Protein AF-A0A838U8R8-F1 (afdb_monomer_lite)

Foldseek 3Di:
DCCVVPVAQFDPVLVVVVVVVVVCCVVVVDPPPDDDDRDGPDGNVVVVVVVD

Radius of gyration: 12.55 Å; chains: 1; bounding box: 25×21×34 Å

pLDDT: mean 94.71, std 6.1, range [58.31, 98.5]

Structure (mmCIF, N/CA/C/O backbone):
data_AF-A0A838U8R8-F1
#
_entry.id   AF-A0A838U8R8-F1
#
loop_
_atom_site.group_PDB
_atom_site.id
_atom_site.type_symbol
_atom_site.label_atom_id
_atom_site.label_alt_id
_atom_site.label_comp_id
_atom_site.label_asym_id
_atom_site.label_entity_id
_atom_site.label_seq_id
_atom_site.pdbx_PDB_ins_code
_atom_site.Cartn_x
_atom_site.Cartn_y
_atom_site.Cartn_z
_atom_site.occupancy
_atom_site.B_iso_or_equiv
_atom_site.auth_seq_id
_atom_site.auth_comp_id
_atom_site.auth_asym_id
_atom_site.auth_atom_id
_atom_site.pdbx_PDB_model_num
ATOM 1 N N . GLU A 1 1 ? -4.250 2.278 -8.515 1.00 88.19 1 GLU A N 1
ATOM 2 C CA . GLU A 1 1 ? -5.110 3.274 -7.829 1.00 88.19 1 GLU A CA 1
ATOM 3 C C . GLU A 1 1 ? -4.327 4.318 -7.028 1.00 88.19 1 GLU A C 1
ATOM 5 O O . GLU A 1 1 ? -4.639 5.486 -7.192 1.00 88.19 1 GLU A O 1
ATOM 10 N N . ILE A 1 2 ? -3.302 3.954 -6.233 1.00 93.88 2 ILE A N 1
ATOM 11 C CA . ILE A 1 2 ? -2.539 4.909 -5.395 1.00 93.88 2 ILE A CA 1
ATOM 12 C C . ILE A 1 2 ? -2.029 6.098 -6.210 1.00 93.88 2 ILE A C 1
ATOM 14 O O . ILE A 1 2 ? -2.411 7.223 -5.922 1.00 93.88 2 ILE A O 1
ATOM 18 N N . GLY A 1 3 ? -1.246 5.854 -7.267 1.00 94.06 3 GLY A N 1
ATOM 19 C CA . GLY A 1 3 ? -0.677 6.938 -8.076 1.00 94.06 3 GLY A CA 1
ATOM 20 C C . GLY A 1 3 ? -1.728 7.853 -8.704 1.00 94.06 3 GLY A C 1
ATOM 21 O O . GLY A 1 3 ? -1.567 9.067 -8.678 1.00 94.06 3 GLY A O 1
ATOM 22 N N . ALA A 1 4 ? -2.839 7.289 -9.185 1.00 94.62 4 ALA A N 1
ATOM 23 C CA . ALA A 1 4 ? -3.933 8.071 -9.758 1.00 94.62 4 ALA A CA 1
ATOM 24 C C . ALA A 1 4 ? -4.671 8.926 -8.709 1.00 94.62 4 ALA A C 1
ATOM 26 O O . ALA A 1 4 ? -5.118 10.020 -9.028 1.00 94.62 4 ALA A O 1
ATOM 27 N N . ALA A 1 5 ? -4.799 8.442 -7.468 1.00 96.75 5 ALA A N 1
ATOM 28 C CA . ALA A 1 5 ? -5.543 9.120 -6.407 1.00 96.75 5 ALA A CA 1
ATOM 29 C C . ALA A 1 5 ? -4.698 10.112 -5.588 1.00 96.75 5 ALA A C 1
ATOM 31 O O . ALA A 1 5 ? -5.237 11.086 -5.070 1.00 96.75 5 ALA A O 1
ATOM 32 N N . THR A 1 6 ? -3.395 9.862 -5.434 1.00 95.62 6 THR A N 1
ATOM 33 C CA . THR A 1 6 ? -2.519 10.634 -4.532 1.00 95.62 6 THR A CA 1
ATOM 34 C C . THR A 1 6 ? -1.387 11.368 -5.244 1.00 95.62 6 THR A C 1
ATOM 36 O O . THR A 1 6 ? -0.696 12.164 -4.615 1.00 95.62 6 THR A O 1
ATOM 39 N N . GLY A 1 7 ? -1.143 11.080 -6.526 1.00 96.00 7 GLY A N 1
ATOM 40 C CA . GLY A 1 7 ? 0.041 11.559 -7.243 1.00 96.00 7 GLY A CA 1
ATOM 41 C C . GLY A 1 7 ? 1.347 10.871 -6.822 1.00 96.00 7 GLY A C 1
ATOM 42 O O . GLY A 1 7 ? 2.416 11.240 -7.302 1.00 96.00 7 GLY A O 1
ATOM 43 N N . ILE A 1 8 ? 1.295 9.864 -5.942 1.00 95.50 8 ILE A N 1
ATOM 44 C CA . ILE A 1 8 ? 2.482 9.137 -5.480 1.00 95.50 8 ILE A CA 1
ATOM 45 C C . ILE A 1 8 ? 2.730 7.937 -6.392 1.00 95.50 8 ILE A C 1
ATOM 47 O O . ILE A 1 8 ? 2.031 6.922 -6.318 1.00 95.50 8 ILE A O 1
ATOM 51 N N . PHE A 1 9 ? 3.773 8.019 -7.218 1.00 95.00 9 PHE A N 1
ATOM 52 C CA . PHE A 1 9 ? 4.250 6.877 -7.995 1.00 95.00 9 PHE A CA 1
ATOM 53 C C . PHE A 1 9 ? 5.103 5.949 -7.115 1.00 95.00 9 PHE A C 1
ATOM 55 O O . PHE A 1 9 ? 6.335 6.006 -7.111 1.00 95.00 9 PHE A O 1
ATOM 62 N N . ALA A 1 10 ? 4.417 5.154 -6.293 1.00 95.88 10 ALA A N 1
ATOM 63 C CA . ALA A 1 10 ? 5.010 4.191 -5.368 1.00 95.88 10 ALA A CA 1
ATOM 64 C C . ALA A 1 10 ? 5.602 2.978 -6.101 1.00 95.88 10 ALA A C 1
ATOM 66 O O . ALA A 1 10 ? 5.10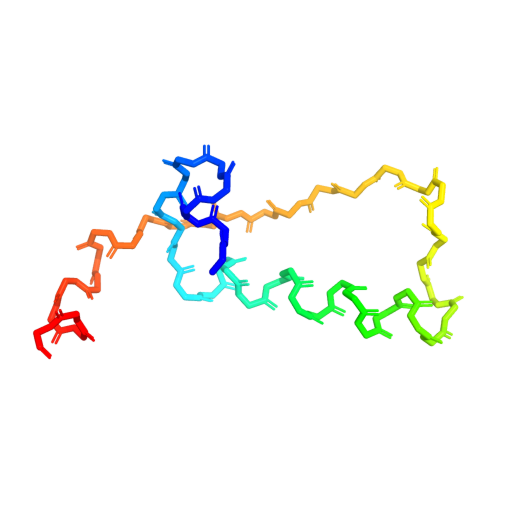8 2.586 -7.159 1.00 95.88 10 ALA A O 1
ATOM 67 N N . ALA A 1 11 ? 6.635 2.369 -5.518 1.00 95.44 11 ALA A N 1
ATOM 68 C CA . ALA A 1 11 ? 7.123 1.070 -5.967 1.00 95.44 11 ALA A CA 1
ATOM 69 C C . ALA A 1 11 ? 6.065 -0.027 -5.714 1.00 95.44 11 ALA A C 1
ATOM 71 O O . ALA A 1 11 ? 5.237 0.133 -4.807 1.00 95.44 11 ALA A O 1
ATOM 72 N N . PRO A 1 12 ? 6.075 -1.141 -6.471 1.00 94.75 12 PRO A N 1
ATOM 73 C CA . PRO A 1 12 ? 5.105 -2.226 -6.320 1.00 94.75 12 PR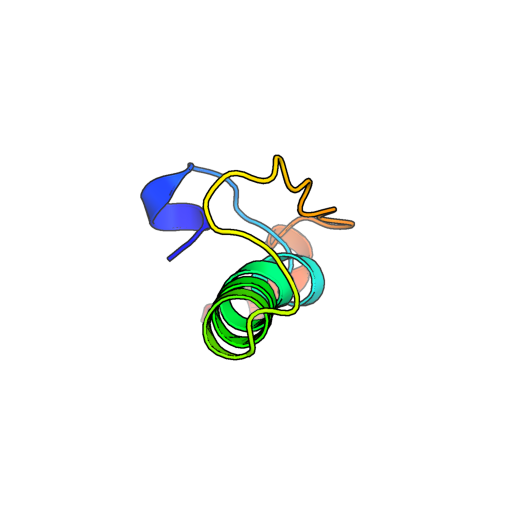O A CA 1
ATOM 74 C C . PRO A 1 12 ? 4.980 -2.758 -4.886 1.00 94.75 12 PRO A C 1
ATOM 76 O O . PRO A 1 12 ? 3.869 -2.998 -4.416 1.00 94.75 12 PRO A O 1
ATOM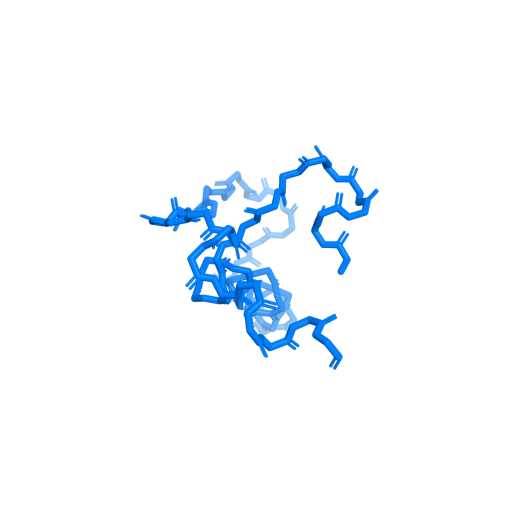 79 N N . GLU A 1 13 ? 6.091 -2.881 -4.160 1.00 95.12 13 GLU A N 1
ATOM 80 C CA . GLU A 1 13 ? 6.137 -3.388 -2.786 1.00 95.12 13 GLU A CA 1
ATOM 81 C C . GLU A 1 13 ? 5.401 -2.457 -1.815 1.00 95.12 13 GLU A C 1
ATOM 83 O O . GLU A 1 13 ? 4.628 -2.920 -0.979 1.00 95.12 13 GLU A O 1
ATOM 88 N N . GLY A 1 14 ? 5.588 -1.139 -1.960 1.00 94.88 14 GLY A N 1
ATOM 89 C CA . GLY A 1 14 ? 4.860 -0.139 -1.176 1.00 94.88 14 GLY A CA 1
ATOM 90 C C . GLY A 1 14 ? 3.395 -0.027 -1.599 1.00 94.88 14 GLY A C 1
ATOM 91 O O . GLY A 1 14 ? 2.505 0.138 -0.764 1.00 94.88 14 GLY A O 1
ATOM 92 N N . ALA A 1 15 ? 3.119 -0.163 -2.898 1.00 95.00 15 ALA A N 1
ATOM 93 C CA . ALA A 1 15 ? 1.765 -0.109 -3.429 1.00 95.00 15 ALA A CA 1
ATOM 94 C C . ALA A 1 15 ? 0.904 -1.303 -2.984 1.00 95.00 15 ALA A C 1
ATOM 96 O O . ALA A 1 15 ? -0.297 -1.142 -2.757 1.00 95.00 15 ALA A O 1
ATOM 97 N N . ALA A 1 16 ? 1.512 -2.479 -2.801 1.00 96.12 16 ALA A N 1
ATOM 98 C CA . ALA A 1 16 ? 0.845 -3.684 -2.314 1.00 96.12 16 ALA A CA 1
ATOM 99 C C . ALA A 1 16 ? 0.291 -3.536 -0.883 1.00 96.12 16 ALA A C 1
ATOM 101 O O . ALA A 1 16 ? -0.640 -4.253 -0.504 1.00 96.12 16 ALA A O 1
ATOM 102 N N . CYS A 1 17 ? 0.798 -2.582 -0.095 1.00 97.06 17 CYS A N 1
ATOM 103 C CA . CYS A 1 17 ? 0.319 -2.356 1.264 1.00 97.06 17 CYS A CA 1
ATOM 104 C C . CYS A 1 17 ? -1.127 -1.828 1.317 1.00 97.06 17 CYS A C 1
ATOM 106 O O . CYS A 1 17 ? -1.833 -2.136 2.272 1.00 97.06 17 CYS A O 1
ATOM 108 N N . LEU A 1 18 ? -1.611 -1.088 0.309 1.00 96.75 18 LEU A N 1
ATOM 109 C CA . LEU A 1 18 ? -2.994 -0.581 0.304 1.00 96.75 18 LEU A CA 1
ATOM 110 C C . LEU A 1 18 ? -4.054 -1.698 0.193 1.00 96.75 18 LEU A C 1
ATOM 112 O O . LEU A 1 18 ? -4.951 -1.742 1.037 1.00 96.75 18 LEU A O 1
ATOM 116 N N . PRO A 1 19 ? -3.999 -2.622 -0.789 1.00 97.19 19 PRO A N 1
ATOM 117 C CA . PRO A 1 19 ? -4.943 -3.736 -0.830 1.00 97.19 19 PRO A CA 1
ATOM 118 C C . PRO A 1 19 ? -4.764 -4.700 0.3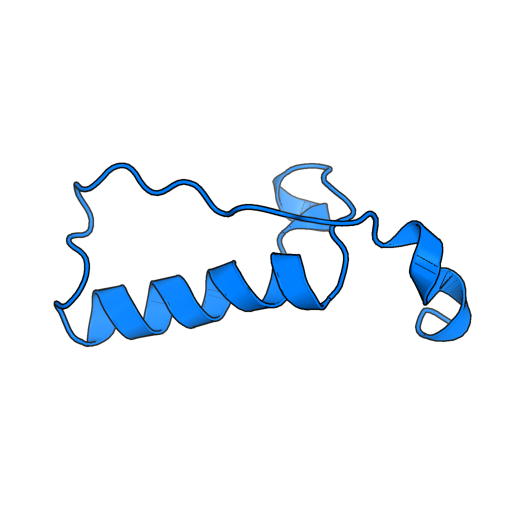50 1.00 97.19 19 PRO A C 1
ATOM 120 O O . PRO A 1 19 ? -5.744 -5.297 0.790 1.00 97.19 19 PRO A O 1
ATOM 123 N N . ALA A 1 20 ? -3.552 -4.839 0.900 1.00 97.75 20 ALA A N 1
ATOM 124 C CA . ALA A 1 20 ? -3.344 -5.594 2.135 1.00 97.75 20 ALA A CA 1
ATOM 125 C C . ALA A 1 20 ? -4.059 -4.938 3.329 1.00 97.75 20 ALA A C 1
ATOM 127 O O . ALA A 1 20 ? -4.762 -5.627 4.062 1.00 97.75 20 ALA A O 1
ATOM 128 N N . LEU A 1 21 ? -3.958 -3.612 3.478 1.00 97.75 21 LEU A N 1
ATOM 129 C CA . LEU A 1 21 ? -4.670 -2.861 4.513 1.00 97.75 21 LEU A CA 1
ATOM 130 C C . LEU A 1 21 ? -6.188 -3.060 4.411 1.00 97.75 21 LEU A C 1
ATOM 132 O O . LEU A 1 21 ? -6.830 -3.305 5.426 1.00 97.75 21 LEU A O 1
ATOM 136 N N . ARG A 1 22 ? -6.757 -3.044 3.199 1.00 97.00 22 ARG A N 1
ATOM 137 C CA . ARG A 1 22 ? -8.189 -3.338 2.998 1.00 97.00 22 ARG A CA 1
ATOM 138 C C . ARG A 1 22 ? -8.572 -4.717 3.534 1.00 97.00 22 ARG A C 1
ATOM 140 O O . ARG A 1 22 ? -9.527 -4.823 4.291 1.00 97.00 22 ARG A O 1
ATOM 147 N N . LYS A 1 23 ? -7.772 -5.750 3.240 1.00 98.50 23 LYS A N 1
ATOM 148 C CA . LYS A 1 23 ? -7.994 -7.099 3.791 1.00 98.50 23 LYS A CA 1
ATOM 149 C C . LYS A 1 23 ? -7.910 -7.126 5.319 1.00 98.50 23 LYS A C 1
ATOM 151 O O . LYS A 1 23 ? -8.701 -7.818 5.949 1.00 98.50 23 LYS A O 1
ATOM 156 N N . LEU A 1 24 ? -6.969 -6.393 5.915 1.00 98.44 24 LEU A N 1
ATOM 157 C CA . LEU A 1 24 ? -6.837 -6.314 7.374 1.00 98.44 24 LEU A CA 1
ATOM 158 C C . LEU A 1 24 ? -8.037 -5.608 8.024 1.00 98.44 24 LEU A C 1
ATOM 160 O O . LEU A 1 24 ? -8.472 -6.026 9.098 1.00 98.44 24 LEU A O 1
ATOM 164 N N . ILE A 1 25 ? -8.598 -4.590 7.365 1.00 98.31 25 ILE A N 1
ATOM 165 C CA . ILE A 1 25 ? -9.839 -3.927 7.789 1.00 98.31 25 ILE A CA 1
ATOM 166 C C . ILE A 1 25 ? -11.023 -4.898 7.697 1.00 98.31 25 ILE A C 1
ATOM 168 O O . ILE A 1 25 ? -11.741 -5.072 8.682 1.00 98.31 25 ILE A O 1
ATOM 172 N N . ASP A 1 26 ? -11.176 -5.611 6.576 1.00 98.31 26 ASP A N 1
ATOM 173 C CA . ASP A 1 26 ? -12.241 -6.611 6.388 1.00 98.31 26 ASP A CA 1
ATOM 174 C C . ASP A 1 26 ? -12.176 -7.728 7.446 1.00 98.31 26 ASP A C 1
ATOM 176 O O . ASP A 1 26 ? -13.196 -8.218 7.935 1.00 98.31 26 ASP A O 1
ATOM 180 N N . GLN A 1 27 ? -10.959 -8.110 7.841 1.00 98.44 27 GLN A N 1
ATOM 181 C CA . GLN A 1 27 ? -10.690 -9.095 8.891 1.00 98.44 27 GLN A CA 1
ATOM 182 C C . GLN A 1 27 ? -10.821 -8.533 10.314 1.00 98.44 27 GLN A C 1
ATOM 184 O O . GLN A 1 27 ? -10.629 -9.278 11.276 1.00 98.44 27 GLN A O 1
ATOM 189 N N . LYS A 1 28 ? -11.153 -7.245 10.473 1.00 98.19 28 LYS A N 1
ATOM 190 C CA . LYS A 1 28 ? -11.222 -6.528 11.758 1.00 98.19 28 LYS A CA 1
ATOM 191 C C . LYS A 1 28 ? -9.908 -6.552 12.551 1.00 98.19 28 LYS A C 1
ATOM 193 O O . LYS A 1 28 ? -9.923 -6.411 13.771 1.00 98.19 28 LYS A O 1
ATOM 198 N N . MET A 1 29 ? -8.779 -6.736 11.866 1.00 98.38 29 MET A N 1
ATOM 199 C CA . MET A 1 29 ? -7.440 -6.649 12.458 1.00 98.38 29 MET A CA 1
ATOM 200 C C . MET A 1 29 ? -6.951 -5.203 12.564 1.00 98.38 29 MET A C 1
ATOM 202 O O . MET A 1 29 ? -6.105 -4.911 13.401 1.00 98.38 29 MET A O 1
ATOM 206 N N . VAL A 1 30 ? -7.479 -4.321 11.714 1.00 98.31 30 VAL A N 1
ATOM 207 C CA . VAL A 1 30 ? -7.253 -2.873 11.732 1.00 98.31 30 VAL A CA 1
ATOM 208 C C . VAL A 1 30 ? -8.617 -2.197 11.721 1.00 98.31 30 VAL A C 1
ATOM 210 O O . VAL A 1 30 ? -9.485 -2.555 10.925 1.00 98.31 30 VAL A O 1
ATOM 213 N N . SER A 1 31 ? -8.836 -1.237 12.613 1.00 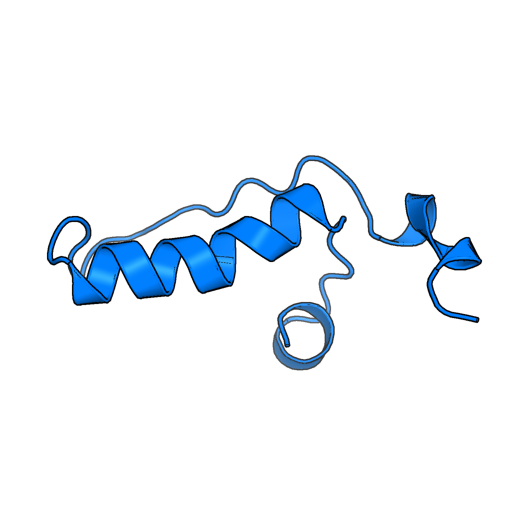97.62 31 SER A N 1
ATOM 214 C CA . SER A 1 31 ? -10.088 -0.474 12.651 1.00 97.62 31 SER A CA 1
ATOM 215 C C . SER A 1 31 ? -10.146 0.567 11.531 1.00 97.62 31 SER A C 1
ATOM 217 O O . SER A 1 31 ? -9.155 1.228 11.235 1.00 97.62 31 SER A O 1
ATOM 219 N N . GLU A 1 32 ? -11.333 0.826 10.976 1.00 96.00 32 GLU A N 1
ATOM 220 C CA . GLU A 1 32 ? -11.553 1.928 10.019 1.00 96.00 32 GLU A CA 1
ATOM 221 C C . GLU A 1 32 ? -11.248 3.321 10.603 1.00 96.00 32 GLU A C 1
ATOM 223 O O . GLU A 1 32 ? -11.107 4.290 9.860 1.00 96.00 32 GLU A O 1
ATOM 228 N N . ARG A 1 33 ? -11.172 3.441 11.936 1.00 96.44 33 ARG A N 1
ATOM 229 C CA . ARG A 1 33 ? -10.858 4.697 12.641 1.00 96.44 33 ARG A CA 1
ATOM 230 C C . ARG A 1 33 ? -9.396 4.805 13.080 1.00 96.44 33 ARG A C 1
ATOM 232 O O . ARG A 1 33 ? -9.039 5.791 13.719 1.00 96.44 33 ARG A O 1
ATOM 239 N N . GLU A 1 34 ? -8.570 3.801 12.797 1.00 97.44 34 GLU A N 1
ATOM 240 C CA . GLU A 1 34 ? -7.140 3.847 13.099 1.00 97.44 34 GLU A CA 1
ATOM 241 C C . GLU A 1 34 ? -6.374 4.675 12.063 1.00 97.44 34 GLU A C 1
ATOM 243 O O . GLU A 1 34 ? -6.659 4.647 10.866 1.00 97.44 34 GLU A O 1
ATOM 248 N N . THR A 1 35 ? -5.350 5.392 12.525 1.00 97.81 35 THR A N 1
ATOM 249 C CA . THR A 1 35 ? -4.404 6.076 11.639 1.00 97.81 35 THR A CA 1
ATOM 250 C C . THR A 1 35 ? -3.302 5.104 11.240 1.00 97.81 35 THR A C 1
ATOM 252 O O . THR A 1 35 ? -2.532 4.655 12.088 1.00 97.81 35 THR A O 1
ATOM 255 N N . VAL A 1 36 ? -3.191 4.815 9.944 1.00 97.69 36 VAL A N 1
ATOM 256 C CA . VAL A 1 36 ? -2.214 3.864 9.398 1.00 97.69 36 VAL A CA 1
ATOM 257 C C . VAL A 1 36 ? -1.217 4.580 8.493 1.00 97.69 36 VAL A C 1
ATOM 259 O O . VAL A 1 36 ? -1.598 5.370 7.632 1.00 97.69 36 VAL A O 1
ATOM 262 N N . VAL A 1 37 ? 0.070 4.267 8.654 1.00 96.94 37 VAL A N 1
ATOM 263 C CA . VAL A 1 37 ? 1.141 4.730 7.762 1.00 96.94 37 VAL A CA 1
ATOM 264 C C . VAL A 1 37 ? 1.510 3.602 6.805 1.00 96.94 37 VAL A C 1
ATOM 266 O O . VAL A 1 37 ? 2.003 2.559 7.230 1.00 96.94 37 VAL A O 1
ATOM 269 N N . LEU A 1 38 ? 1.308 3.814 5.503 1.00 96.44 38 LEU A N 1
ATOM 270 C CA . LEU A 1 38 ? 1.834 2.920 4.470 1.00 96.44 38 LEU A CA 1
ATOM 271 C C . LEU A 1 38 ? 3.264 3.346 4.129 1.00 96.44 38 LEU A C 1
ATOM 273 O O . LEU A 1 38 ? 3.479 4.401 3.529 1.00 96.44 38 LEU A O 1
ATOM 277 N N . PHE A 1 39 ? 4.248 2.543 4.530 1.00 95.50 39 PHE A N 1
ATOM 278 C CA . PHE A 1 39 ? 5.653 2.882 4.331 1.00 95.50 39 PHE A CA 1
ATOM 279 C C . PHE A 1 39 ? 6.145 2.445 2.948 1.00 95.50 39 PHE A C 1
ATOM 281 O O . PHE A 1 39 ? 6.514 1.294 2.725 1.00 95.50 39 PHE A O 1
ATOM 288 N N . ASN A 1 40 ? 6.147 3.385 2.007 1.00 95.69 40 ASN A N 1
ATOM 289 C CA . ASN A 1 40 ? 6.668 3.168 0.666 1.00 95.69 40 ASN A CA 1
ATOM 290 C C . ASN A 1 40 ? 8.200 3.325 0.640 1.00 95.69 40 ASN A C 1
ATOM 292 O O . ASN A 1 40 ? 8.715 4.434 0.766 1.00 95.69 40 ASN A O 1
ATOM 296 N N . THR A 1 41 ? 8.928 2.225 0.444 1.00 93.50 41 THR A N 1
ATOM 297 C CA . THR A 1 41 ? 10.403 2.185 0.489 1.00 93.50 41 THR A CA 1
ATOM 298 C C . THR A 1 41 ? 11.084 2.606 -0.820 1.00 93.50 41 THR A C 1
ATOM 300 O O . THR A 1 41 ? 12.301 2.795 -0.851 1.00 93.50 41 THR A O 1
ATOM 303 N N . GLY A 1 42 ? 10.335 2.754 -1.917 1.00 94.56 42 GLY A N 1
ATOM 304 C CA . GLY A 1 42 ? 10.895 3.058 -3.233 1.00 94.56 42 GLY A CA 1
ATOM 305 C C . GLY A 1 42 ? 9.926 3.776 -4.167 1.00 94.56 42 GLY A C 1
ATOM 306 O O . GLY A 1 42 ? 8.722 3.800 -3.952 1.00 94.56 42 GLY A O 1
ATOM 307 N N . SER A 1 43 ? 10.452 4.378 -5.231 1.00 95.06 43 SER A N 1
ATOM 308 C CA . SER A 1 43 ? 9.627 4.966 -6.293 1.00 95.06 43 SER A CA 1
ATOM 309 C C . SER A 1 43 ? 9.342 3.945 -7.394 1.00 95.06 43 SER A C 1
ATOM 311 O O . SER A 1 43 ? 10.209 3.132 -7.718 1.00 95.06 43 SER A O 1
ATOM 313 N N . GLY A 1 44 ? 8.168 4.056 -8.018 1.00 94.44 44 GLY A N 1
ATOM 314 C CA . GLY A 1 44 ? 7.791 3.319 -9.223 1.00 94.44 44 GLY A CA 1
ATOM 315 C C . GLY A 1 44 ? 8.707 3.593 -10.419 1.00 94.44 44 GLY A C 1
ATOM 316 O O . GLY A 1 44 ? 8.763 2.774 -11.325 1.00 94.44 44 GLY A O 1
ATOM 317 N N . ILE A 1 45 ? 9.503 4.676 -10.398 1.00 95.44 45 ILE A N 1
ATOM 318 C CA . ILE A 1 45 ? 10.524 4.969 -11.425 1.00 95.44 45 ILE A CA 1
ATOM 319 C C . ILE A 1 45 ? 11.532 3.817 -11.569 1.00 95.44 45 ILE A C 1
ATOM 321 O O . ILE A 1 45 ? 12.084 3.612 -12.643 1.00 95.44 45 ILE A O 1
ATOM 325 N N . LYS A 1 46 ? 11.758 3.038 -10.503 1.00 92.44 46 LYS A N 1
ATOM 326 C CA . LYS A 1 46 ? 12.631 1.856 -10.543 1.00 92.44 46 LYS A CA 1
ATOM 327 C C . LYS A 1 46 ? 12.108 0.721 -11.433 1.00 92.44 46 LYS A C 1
ATOM 329 O O . LYS A 1 46 ? 12.859 -0.213 -11.653 1.00 92.44 46 LYS A O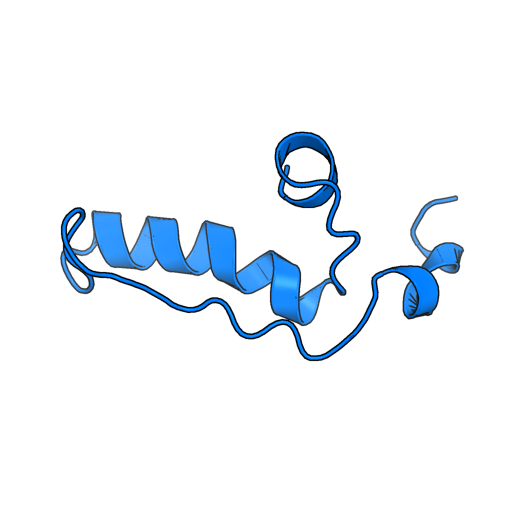 1
ATOM 334 N N . TYR A 1 47 ? 10.849 0.799 -11.856 1.00 94.00 47 TYR A N 1
ATOM 335 C CA . TYR A 1 47 ? 10.103 -0.270 -12.510 1.00 94.00 47 TYR A CA 1
ATOM 336 C C . TYR A 1 47 ? 9.481 0.220 -13.824 1.00 94.00 47 TYR A C 1
ATOM 338 O O . TYR A 1 47 ? 8.413 -0.242 -14.209 1.00 94.00 47 TYR A O 1
ATOM 346 N N . LEU A 1 48 ? 10.067 1.214 -14.500 1.00 93.88 48 LEU A N 1
ATOM 347 C CA . LEU A 1 48 ? 9.491 1.735 -15.749 1.00 93.88 48 LEU A CA 1
ATOM 348 C C . LEU A 1 48 ? 9.355 0.647 -16.824 1.00 93.88 48 LEU A C 1
ATOM 350 O O . LEU A 1 48 ? 8.416 0.690 -17.609 1.00 93.88 48 LEU A O 1
ATOM 354 N N . GLU A 1 49 ? 10.223 -0.361 -16.797 1.00 93.00 49 GLU A N 1
ATOM 355 C CA . GLU A 1 49 ? 10.220 -1.505 -17.705 1.00 93.00 49 GLU A CA 1
ATOM 356 C C . GLU A 1 49 ? 8.970 -2.397 -17.612 1.00 93.00 49 GLU A C 1
ATOM 358 O O . GLU A 1 49 ? 8.707 -3.160 -18.534 1.00 93.00 49 GLU A O 1
ATOM 363 N N . VAL A 1 50 ? 8.189 -2.323 -16.525 1.00 88.06 50 VAL A N 1
ATOM 364 C CA . VAL A 1 50 ? 6.914 -3.063 -16.401 1.00 88.06 50 VAL A CA 1
ATOM 365 C C . VAL A 1 50 ? 5.687 -2.224 -16.772 1.00 88.06 50 VAL A C 1
ATOM 367 O O . VAL A 1 50 ? 4.566 -2.717 -16.662 1.00 88.06 50 VAL A O 1
ATOM 370 N N . PHE A 1 51 ? 5.877 -0.967 -17.184 1.00 77.25 51 PHE A N 1
ATOM 371 C CA . PHE A 1 51 ? 4.803 -0.070 -17.628 1.00 77.25 51 PHE A CA 1
ATOM 372 C C . PHE A 1 51 ? 4.774 0.149 -19.153 1.00 77.25 51 PHE A C 1
ATOM 374 O O . PHE A 1 51 ? 4.006 0.998 -19.611 1.00 77.25 51 PHE A O 1
ATOM 381 N N . GLU A 1 52 ? 5.576 -0.602 -19.918 1.00 58.31 52 GLU A N 1
ATOM 382 C CA . GLU A 1 52 ? 5.482 -0.689 -21.388 1.00 58.31 52 GLU A CA 1
ATOM 383 C C . GLU A 1 52 ? 4.341 -1.602 -21.863 1.00 58.31 52 GLU A C 1
ATOM 385 O O . GLU A 1 52 ? 4.115 -2.671 -21.246 1.00 58.31 52 GLU A O 1
#

Sequence (52 aa):
EIGAATGIFAAPEGAACLPALRKLIDQKMVSERETVVLFNTGSGIKYLEVFE

Secondary structure (DSSP, 8-state):
-HHHHHS--B-HHHHTHHHHHHHHHHTTSS-TTS-------SBGGGGGGG--